Protein AF-A0A8L0DVA7-F1 (afdb_monomer_lite)

InterPro domains:
  IPR013822 Signal recognition particle SRP54, helical bundle [PF02881] (6-48)
  IPR022941 Signal recognition particle, SRP54 subunit [PTHR11564] (1-48)
  IPR036225 SRP/SRP receptor, N-terminal [SSF47364] (1-48)
  IPR042101 Signal recognition particle SRP54, N-terminal domain superfamily [G3DSA:1.20.120.140] (1-50)

Secondary structure (DSSP, 8-state):
-HHHHHHHHHHHHHHHHHH-S---HHHHHHHHHHHHHHHHHTT-------

Sequence (50 aa):
MVLADLGRKITSALRSLSNATIINEEVLNAMLKEVCAALLEADVNIKLHR

Organism: Oncorhynchus mykiss (NCBI:txid8022)

Radius of gyration: 11.9 Å; chains: 1; bounding box: 30×18×30 Å

Foldseek 3Di:
DLVVVLVVLLVVLVVVVVPPPDDDPVSVVVSVVVNVVSCVVVVVPPPPDD

Structure (mmCIF, N/CA/C/O backbone):
data_AF-A0A8L0DVA7-F1
#
_entry.id   AF-A0A8L0DVA7-F1
#
loop_
_atom_site.group_PDB
_atom_site.id
_atom_sit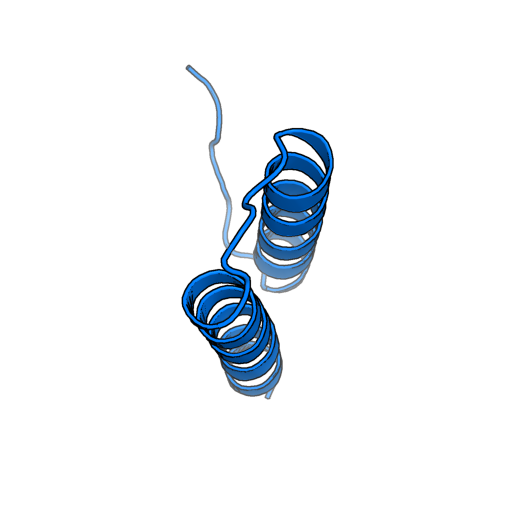e.type_symbol
_atom_site.label_atom_id
_atom_site.label_alt_id
_atom_site.label_comp_id
_atom_site.label_asym_id
_atom_site.label_entity_id
_atom_site.label_seq_id
_atom_site.pdbx_PDB_ins_code
_atom_site.Cartn_x
_atom_site.Cartn_y
_atom_site.Cartn_z
_atom_site.occupancy
_atom_site.B_iso_or_equiv
_atom_site.auth_seq_id
_atom_site.auth_comp_id
_atom_site.auth_asym_id
_atom_site.auth_atom_id
_atom_site.pdbx_PDB_model_num
ATOM 1 N N . MET A 1 1 ? 2.620 -6.656 -17.566 1.00 56.06 1 MET A N 1
ATOM 2 C CA . MET A 1 1 ? 3.027 -5.238 -17.448 1.00 56.06 1 MET A CA 1
ATOM 3 C C . MET A 1 1 ? 2.938 -4.861 -15.980 1.00 56.06 1 MET A C 1
ATOM 5 O O . MET A 1 1 ? 1.832 -4.740 -15.473 1.00 56.06 1 MET A O 1
ATOM 9 N N . VAL A 1 2 ? 4.079 -4.771 -15.295 1.00 62.75 2 VAL A N 1
ATOM 10 C CA . VAL A 1 2 ? 4.173 -4.644 -13.824 1.00 62.75 2 VAL A CA 1
ATOM 11 C C . VAL A 1 2 ? 3.365 -3.467 -13.255 1.00 62.75 2 VAL A C 1
ATOM 13 O O . VAL A 1 2 ? 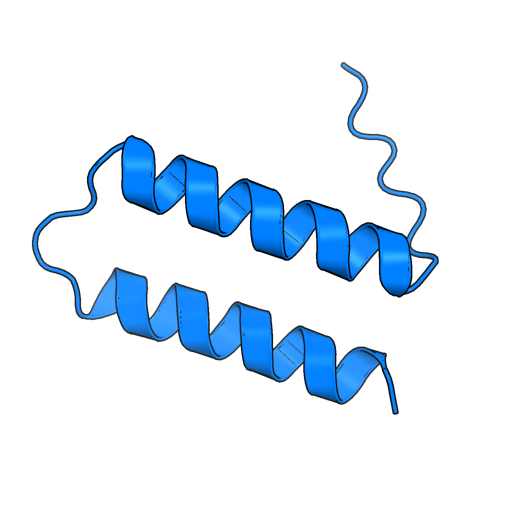2.706 -3.614 -12.234 1.00 62.75 2 VAL A O 1
ATOM 16 N N . LEU A 1 3 ? 3.276 -2.353 -13.991 1.00 66.31 3 LEU A N 1
ATOM 17 C CA . LEU A 1 3 ? 2.462 -1.189 -13.618 1.00 66.31 3 LEU A CA 1
ATOM 18 C C . LEU A 1 3 ? 0.950 -1.463 -13.579 1.00 66.31 3 LEU A C 1
ATOM 20 O O . LEU A 1 3 ? 0.241 -0.918 -12.738 1.00 66.31 3 LEU A O 1
ATOM 24 N N . ALA A 1 4 ? 0.438 -2.285 -14.498 1.00 75.50 4 ALA A N 1
ATOM 25 C CA . ALA A 1 4 ? -0.993 -2.583 -14.567 1.00 75.50 4 ALA A CA 1
ATOM 26 C C . ALA A 1 4 ? -1.425 -3.526 -13.437 1.00 75.50 4 ALA A C 1
ATOM 28 O O . ALA A 1 4 ? -2.532 -3.405 -12.914 1.00 75.50 4 ALA A O 1
ATOM 29 N N . ASP A 1 5 ? -0.537 -4.443 -13.051 1.00 76.19 5 ASP A N 1
ATOM 30 C CA . ASP A 1 5 ? -0.752 -5.349 -11.925 1.00 76.19 5 ASP A CA 1
ATOM 31 C C . ASP A 1 5 ? -0.701 -4.585 -10.594 1.00 76.19 5 ASP A C 1
ATOM 33 O O . ASP A 1 5 ? -1.590 -4.716 -9.750 1.00 76.19 5 ASP A O 1
ATOM 37 N N . LEU A 1 6 ? 0.261 -3.663 -10.478 1.00 74.56 6 LEU A N 1
ATOM 38 C CA . LEU A 1 6 ? 0.385 -2.748 -9.350 1.00 74.56 6 LEU A CA 1
ATOM 39 C C . LEU A 1 6 ? -0.851 -1.854 -9.185 1.00 74.56 6 LEU A C 1
ATOM 41 O O . LEU A 1 6 ? -1.443 -1.791 -8.107 1.00 74.56 6 LEU A O 1
ATOM 45 N N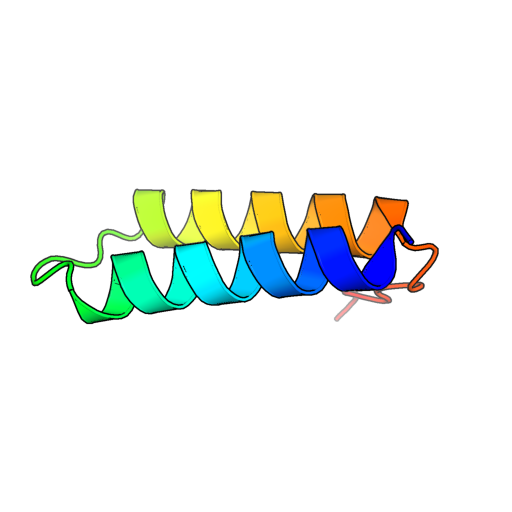 . GLY A 1 7 ? -1.288 -1.201 -10.266 1.00 77.31 7 GLY A N 1
ATOM 46 C CA . GLY A 1 7 ? -2.470 -0.339 -10.245 1.00 77.31 7 GLY A CA 1
ATOM 47 C C . GLY A 1 7 ? -3.738 -1.093 -9.832 1.00 77.31 7 GLY A C 1
ATOM 48 O O . GLY A 1 7 ? -4.570 -0.549 -9.101 1.00 77.31 7 GLY A O 1
ATOM 49 N N . ARG A 1 8 ? -3.868 -2.368 -10.226 1.00 82.62 8 ARG A N 1
ATOM 50 C CA . ARG A 1 8 ? -4.976 -3.236 -9.797 1.00 82.62 8 ARG A CA 1
ATOM 51 C C . ARG A 1 8 ? -4.902 -3.575 -8.312 1.00 82.62 8 ARG A C 1
ATOM 53 O O . ARG A 1 8 ? -5.932 -3.466 -7.648 1.00 82.62 8 ARG A O 1
ATOM 60 N N . LYS A 1 9 ? -3.723 -3.922 -7.783 1.00 76.25 9 LYS A N 1
ATOM 61 C CA . LYS A 1 9 ? -3.524 -4.180 -6.344 1.00 76.25 9 LYS A CA 1
ATOM 62 C C . LYS A 1 9 ? -3.900 -2.966 -5.490 1.00 76.25 9 LYS A C 1
ATOM 64 O O . LYS A 1 9 ? -4.721 -3.100 -4.585 1.00 76.25 9 LYS A O 1
ATOM 69 N N . ILE A 1 10 ? -3.395 -1.778 -5.835 1.00 78.62 10 ILE A N 1
ATOM 70 C CA . ILE A 1 10 ? -3.705 -0.526 -5.119 1.00 78.62 10 ILE A CA 1
ATOM 71 C C . ILE A 1 10 ? -5.205 -0.212 -5.187 1.00 78.62 10 ILE A C 1
ATOM 73 O O . ILE A 1 10 ? -5.838 0.054 -4.166 1.00 78.62 10 ILE A O 1
ATOM 77 N N . THR A 1 11 ? -5.796 -0.281 -6.383 1.00 81.69 11 THR A N 1
ATOM 78 C CA . THR A 1 11 ? -7.229 -0.004 -6.575 1.00 81.69 11 THR A CA 1
ATOM 79 C C . THR A 1 11 ? -8.097 -0.984 -5.791 1.00 81.69 11 THR A C 1
ATOM 81 O O . THR A 1 11 ? -9.088 -0.578 -5.190 1.00 81.69 11 THR A O 1
ATOM 84 N N . SER A 1 12 ? -7.726 -2.266 -5.759 1.00 80.88 12 SER A N 1
ATOM 85 C CA . SER A 1 12 ? -8.444 -3.287 -4.994 1.00 80.88 12 SER A CA 1
ATOM 86 C C . SER A 1 12 ? -8.359 -3.027 -3.491 1.00 80.88 12 SER A C 1
ATOM 88 O O . SER A 1 12 ? -9.380 -3.098 -2.811 1.00 80.88 12 SER A O 1
ATOM 90 N N . ALA A 1 13 ? -7.182 -2.660 -2.979 1.00 74.12 13 ALA A N 1
ATOM 91 C CA . ALA A 1 13 ? -6.991 -2.335 -1.569 1.00 74.12 13 ALA A CA 1
ATOM 92 C C . ALA A 1 13 ? -7.788 -1.087 -1.147 1.00 74.12 13 ALA A C 1
ATOM 94 O O . ALA A 1 13 ? -8.495 -1.125 -0.142 1.00 74.12 13 ALA A O 1
ATOM 95 N N . LEU A 1 14 ? -7.772 -0.018 -1.953 1.00 74.38 14 LEU A N 1
ATOM 96 C CA . LEU A 1 14 ? -8.579 1.191 -1.726 1.00 74.38 14 LEU A CA 1
ATOM 97 C C . LEU A 1 14 ? -10.084 0.909 -1.775 1.00 74.38 14 LEU A C 1
ATOM 99 O O . LEU A 1 14 ? -10.843 1.433 -0.964 1.00 74.38 14 LEU A O 1
ATOM 103 N N . ARG A 1 15 ? -10.529 0.061 -2.705 1.00 79.88 15 ARG A N 1
ATOM 104 C CA . ARG A 1 15 ? -11.941 -0.322 -2.827 1.00 79.88 15 ARG A CA 1
ATOM 105 C C . ARG A 1 15 ? -12.388 -1.195 -1.655 1.00 79.88 15 ARG A C 1
ATOM 107 O O . ARG A 1 15 ? -13.506 -1.038 -1.173 1.00 79.88 15 ARG A O 1
ATOM 114 N N . SER A 1 16 ? -11.501 -2.061 -1.165 1.00 70.00 16 SER A N 1
ATOM 115 C CA . SER A 1 16 ? -11.725 -2.850 0.048 1.00 70.00 16 SER A CA 1
ATOM 116 C C . SER A 1 16 ? -11.778 -1.960 1.293 1.00 70.00 16 SER A C 1
ATOM 118 O O . SER A 1 16 ? -12.617 -2.188 2.156 1.00 70.00 16 SER A O 1
ATOM 120 N N . LEU A 1 17 ? -10.956 -0.905 1.350 1.00 68.44 17 LEU A N 1
ATOM 121 C CA . LEU A 1 17 ? -10.969 0.095 2.421 1.00 68.44 17 LEU A CA 1
ATOM 122 C C . LEU A 1 17 ? -12.243 0.951 2.394 1.00 68.44 17 LEU A C 1
ATOM 124 O O . LEU A 1 17 ? -12.838 1.201 3.432 1.00 68.44 17 LEU A O 1
ATOM 128 N N . SER A 1 18 ? -12.701 1.347 1.202 1.00 69.38 18 SER A N 1
ATOM 129 C CA . SER A 1 18 ? -13.942 2.111 1.019 1.00 69.38 18 SER A CA 1
ATOM 130 C C . SER A 1 18 ? -15.196 1.324 1.411 1.00 69.38 18 SER A C 1
ATOM 132 O O . SER A 1 18 ? -16.196 1.936 1.777 1.00 69.38 18 SER A O 1
ATOM 134 N N . ASN A 1 19 ? -15.160 -0.008 1.314 1.00 70.19 19 ASN A N 1
ATOM 135 C CA . ASN A 1 19 ? -16.244 -0.885 1.763 1.00 70.19 19 ASN A CA 1
ATOM 136 C C . ASN A 1 19 ? -16.088 -1.331 3.226 1.00 70.19 19 ASN A C 1
ATOM 138 O O . ASN A 1 19 ? -17.063 -1.785 3.825 1.00 70.19 19 ASN A O 1
ATOM 142 N N . ALA A 1 20 ? -14.892 -1.225 3.811 1.00 65.25 20 ALA A N 1
ATOM 143 C CA . ALA A 1 20 ? -14.649 -1.566 5.204 1.00 65.25 20 ALA A CA 1
ATOM 144 C C . ALA A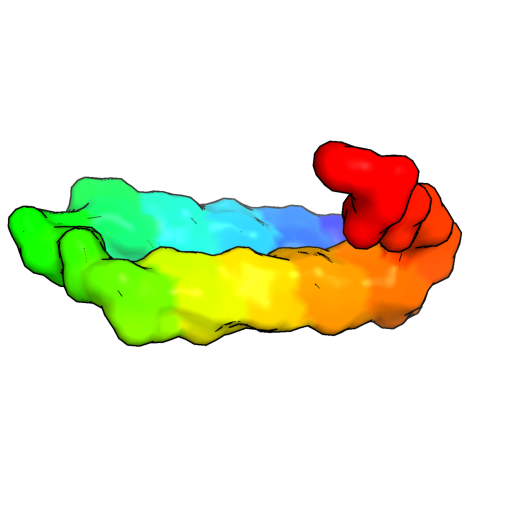 1 20 ? -15.125 -0.420 6.107 1.00 65.25 20 ALA A C 1
ATOM 146 O O . ALA A 1 20 ? -14.464 0.601 6.261 1.00 65.25 20 ALA A O 1
ATOM 147 N N . THR A 1 21 ? -16.283 -0.600 6.740 1.00 60.91 21 THR A N 1
ATOM 148 C CA . THR A 1 21 ? -16.879 0.361 7.688 1.00 60.91 21 THR A CA 1
ATOM 149 C C . THR A 1 21 ? -15.998 0.616 8.923 1.00 60.91 21 THR A C 1
ATOM 151 O O . THR A 1 21 ? -16.198 1.603 9.624 1.00 60.91 21 THR A O 1
ATOM 154 N N . ILE A 1 22 ? -15.010 -0.250 9.184 1.00 63.16 22 ILE A N 1
ATOM 155 C CA . ILE A 1 22 ? -14.010 -0.090 10.242 1.00 63.16 22 ILE A CA 1
ATOM 156 C C . ILE A 1 22 ? -12.616 -0.139 9.616 1.00 63.16 22 ILE A C 1
ATOM 158 O O . ILE A 1 22 ? -12.122 -1.198 9.227 1.00 63.16 22 ILE A O 1
ATOM 162 N N . ILE A 1 23 ? -11.988 1.029 9.520 1.00 67.56 23 ILE A N 1
ATOM 163 C CA . ILE A 1 23 ? -10.597 1.179 9.099 1.00 67.56 23 ILE A CA 1
ATOM 164 C C . ILE A 1 23 ? -9.748 1.157 10.372 1.00 67.56 23 ILE A C 1
ATOM 166 O O . ILE A 1 23 ? -9.640 2.163 11.067 1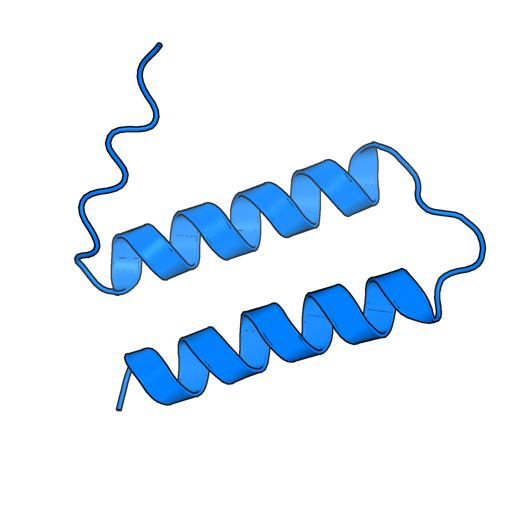.00 67.56 23 ILE A O 1
ATOM 170 N N . ASN A 1 24 ? -9.181 -0.003 10.702 1.00 71.00 24 ASN A N 1
ATOM 171 C CA . ASN A 1 24 ? -8.223 -0.124 11.803 1.00 71.00 24 ASN A CA 1
ATOM 172 C C . ASN A 1 24 ? -6.823 0.319 11.356 1.00 71.00 24 ASN A C 1
ATOM 174 O O . ASN A 1 24 ? -6.435 0.106 10.204 1.00 71.00 24 ASN A O 1
ATOM 178 N N . GLU A 1 25 ? -6.032 0.858 12.289 1.00 74.62 25 GLU A N 1
ATOM 179 C CA . GLU A 1 25 ? -4.635 1.248 12.036 1.00 74.62 25 GLU A CA 1
ATOM 180 C C . GLU A 1 25 ? -3.781 0.089 11.505 1.00 74.62 25 GLU A C 1
ATOM 182 O O . GLU A 1 25 ? -2.918 0.305 10.659 1.00 74.62 25 GLU A O 1
ATOM 187 N N . GLU A 1 26 ? -4.048 -1.148 11.930 1.00 77.88 26 GLU A N 1
ATOM 188 C CA . GLU A 1 26 ? -3.352 -2.340 11.429 1.00 77.88 26 GLU A CA 1
ATOM 189 C C . GLU A 1 26 ? -3.618 -2.593 9.940 1.00 77.88 26 GLU A C 1
ATOM 191 O O . GLU A 1 26 ? -2.687 -2.857 9.179 1.00 77.88 26 GLU A O 1
ATOM 196 N N . VAL A 1 27 ? -4.876 -2.460 9.504 1.00 74.38 27 VAL A N 1
ATOM 197 C CA . VAL A 1 27 ? -5.273 -2.643 8.097 1.00 74.38 27 VAL A CA 1
ATOM 198 C C . VAL A 1 27 ? -4.682 -1.529 7.238 1.00 74.38 27 VAL A C 1
ATOM 200 O O . VAL A 1 27 ? -4.198 -1.782 6.134 1.00 74.38 27 VAL A O 1
ATOM 203 N N . LEU A 1 28 ? -4.655 -0.303 7.765 1.00 76.25 28 LEU A N 1
ATOM 204 C CA . LEU A 1 28 ? -4.031 0.836 7.103 1.00 76.25 28 LEU A CA 1
ATOM 205 C C . LEU A 1 28 ? -2.515 0.636 6.940 1.00 76.25 28 LEU A C 1
ATOM 207 O O . LEU A 1 28 ? -1.983 0.851 5.852 1.00 76.25 28 LEU A O 1
ATOM 211 N N . ASN A 1 29 ? -1.825 0.179 7.990 1.00 81.31 29 ASN A N 1
ATOM 212 C CA . ASN A 1 29 ? -0.386 -0.102 7.955 1.00 81.31 29 ASN A CA 1
ATOM 213 C C . ASN A 1 29 ? -0.039 -1.253 7.006 1.00 81.31 29 ASN A C 1
ATOM 215 O O . ASN A 1 29 ? 0.952 -1.178 6.277 1.00 81.31 29 ASN A O 1
ATOM 219 N N . ALA A 1 30 ? -0.851 -2.312 6.999 1.00 81.44 30 ALA A N 1
ATOM 220 C CA . ALA A 1 30 ? -0.690 -3.428 6.075 1.00 81.44 30 ALA A CA 1
ATOM 221 C C . ALA A 1 30 ? -0.844 -2.963 4.619 1.00 81.44 30 ALA A C 1
ATOM 223 O O . ALA A 1 30 ? 0.012 -3.268 3.787 1.00 81.44 30 ALA A O 1
ATOM 224 N N . MET A 1 31 ? -1.862 -2.142 4.337 1.00 80.00 31 MET A N 1
ATOM 225 C CA . MET A 1 31 ? -2.084 -1.577 3.006 1.00 80.00 31 MET A CA 1
ATOM 226 C C . MET A 1 31 ? -0.922 -0.670 2.583 1.00 80.00 31 MET A C 1
ATOM 228 O O . MET A 1 31 ? -0.370 -0.847 1.501 1.00 80.00 31 MET A O 1
ATOM 232 N N . LEU A 1 32 ? -0.469 0.233 3.457 1.00 79.31 32 LEU A N 1
ATOM 233 C CA . LEU A 1 32 ? 0.699 1.085 3.207 1.00 79.31 32 LEU A CA 1
ATOM 234 C C . LEU A 1 32 ? 1.962 0.274 2.900 1.00 79.31 32 LEU A C 1
ATOM 236 O O . LEU A 1 32 ? 2.692 0.620 1.9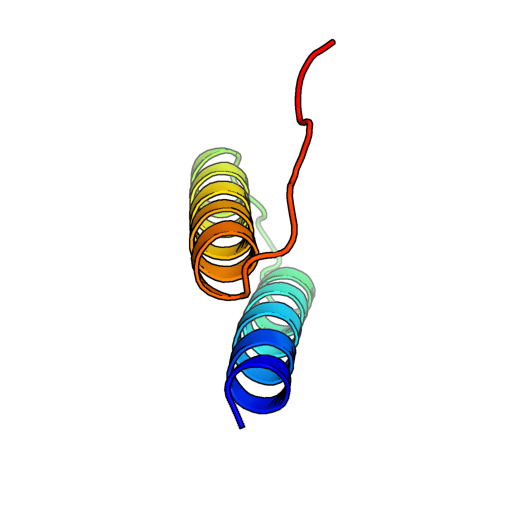72 1.00 79.31 32 LEU A O 1
ATOM 240 N N . LYS A 1 33 ? 2.216 -0.813 3.637 1.00 82.44 33 LYS A N 1
ATOM 241 C CA . LYS A 1 33 ? 3.356 -1.704 3.377 1.00 82.44 33 LYS A CA 1
ATOM 242 C C . LYS A 1 33 ? 3.251 -2.408 2.031 1.00 82.44 33 LYS A C 1
ATOM 244 O O . LYS A 1 33 ? 4.247 -2.441 1.314 1.00 82.44 33 LYS A O 1
ATOM 249 N N . GLU A 1 34 ? 2.082 -2.939 1.679 1.00 78.31 34 GLU A N 1
ATOM 250 C CA . GLU A 1 34 ? 1.877 -3.578 0.374 1.00 78.31 34 GLU A CA 1
ATOM 251 C C . GLU A 1 34 ? 2.067 -2.591 -0.777 1.00 78.31 34 GLU A C 1
ATOM 253 O O . GLU A 1 34 ? 2.757 -2.902 -1.747 1.00 78.31 34 GLU A O 1
ATOM 258 N N . VAL A 1 35 ? 1.519 -1.380 -0.657 1.00 78.19 35 VAL A N 1
ATOM 259 C CA . VAL A 1 35 ? 1.694 -0.333 -1.671 1.00 78.19 35 VAL A CA 1
ATOM 260 C C . VAL A 1 35 ? 3.158 0.096 -1.772 1.00 78.19 35 VAL A C 1
ATOM 262 O O . VAL A 1 35 ? 3.671 0.238 -2.878 1.00 78.19 35 VAL A O 1
ATOM 265 N N . CYS A 1 36 ? 3.852 0.257 -0.645 1.00 79.00 36 CYS A N 1
ATOM 266 C CA . CYS A 1 36 ? 5.259 0.654 -0.614 1.00 79.00 36 CYS A CA 1
ATOM 267 C C . CYS A 1 36 ? 6.174 -0.422 -1.218 1.00 79.00 36 CYS A C 1
ATOM 269 O O . CYS A 1 36 ? 7.022 -0.107 -2.049 1.00 79.00 36 CYS A O 1
ATOM 271 N N . ALA A 1 37 ? 5.961 -1.696 -0.874 1.00 79.62 37 ALA A N 1
ATOM 272 C CA . ALA A 1 37 ? 6.703 -2.814 -1.454 1.00 79.62 37 ALA A CA 1
ATOM 273 C C . ALA A 1 37 ? 6.493 -2.895 -2.970 1.00 79.62 37 ALA A C 1
ATOM 275 O O . ALA A 1 37 ? 7.448 -2.999 -3.732 1.00 79.62 37 ALA A O 1
ATOM 276 N N . ALA A 1 38 ? 5.247 -2.766 -3.411 1.00 76.19 38 ALA A N 1
ATOM 277 C CA . ALA A 1 38 ? 4.903 -2.934 -4.809 1.00 76.19 38 ALA A CA 1
ATOM 278 C C . ALA A 1 38 ? 5.320 -1.712 -5.670 1.00 76.19 38 ALA A C 1
ATOM 280 O O . ALA A 1 38 ? 5.644 -1.860 -6.848 1.00 76.19 38 ALA A O 1
ATOM 281 N N . LEU A 1 39 ? 5.399 -0.511 -5.083 1.00 76.38 39 LEU A N 1
ATOM 282 C CA . LEU A 1 39 ? 6.039 0.662 -5.695 1.00 76.38 39 LEU A CA 1
ATOM 283 C C . LEU A 1 39 ? 7.571 0.496 -5.808 1.00 76.38 39 LEU A C 1
ATOM 285 O O . LEU A 1 39 ? 8.139 0.881 -6.829 1.00 76.38 39 LEU A O 1
ATOM 289 N N . LEU A 1 40 ? 8.223 -0.119 -4.812 1.00 73.25 40 LEU A N 1
ATOM 290 C CA . LEU A 1 40 ? 9.647 -0.486 -4.858 1.00 73.25 40 LEU A CA 1
ATOM 291 C C . LEU A 1 40 ? 9.937 -1.519 -5.959 1.00 73.25 40 LEU A C 1
ATOM 293 O O . LEU A 1 40 ? 10.906 -1.366 -6.697 1.00 73.25 40 LEU A O 1
ATOM 297 N N . GLU A 1 41 ? 9.081 -2.535 -6.111 1.00 71.19 41 GLU A N 1
ATOM 298 C CA . GLU A 1 41 ? 9.185 -3.542 -7.183 1.00 71.19 41 GLU A CA 1
ATOM 299 C C . GLU A 1 41 ? 8.982 -2.951 -8.586 1.00 71.19 41 GLU A C 1
ATOM 301 O O . GLU A 1 41 ? 9.497 -3.482 -9.569 1.00 71.19 41 GLU A O 1
ATOM 306 N N . ALA A 1 42 ? 8.244 -1.846 -8.698 1.00 69.38 42 ALA A N 1
ATOM 307 C CA . ALA A 1 42 ? 8.044 -1.138 -9.958 1.00 69.38 42 ALA A CA 1
ATOM 308 C C . ALA A 1 42 ? 9.209 -0.199 -10.333 1.00 69.38 42 ALA A C 1
ATOM 310 O O . ALA A 1 42 ? 9.064 0.573 -11.281 1.00 69.38 42 ALA A O 1
ATOM 311 N N . ASP A 1 43 ? 10.333 -0.247 -9.604 1.00 66.81 43 ASP A N 1
ATOM 312 C CA . ASP A 1 43 ? 11.489 0.657 -9.745 1.00 66.81 43 ASP A CA 1
ATOM 313 C C . ASP A 1 43 ? 11.113 2.145 -9.570 1.00 66.81 43 ASP A C 1
ATOM 315 O O . ASP A 1 43 ? 11.851 3.067 -9.923 1.00 66.81 43 ASP A O 1
ATOM 319 N N . VAL A 1 44 ? 9.938 2.413 -8.989 1.00 63.50 44 VAL A N 1
ATOM 320 C CA . VAL A 1 44 ? 9.536 3.763 -8.616 1.00 63.50 44 VAL A CA 1
ATOM 321 C C . VAL A 1 44 ? 10.341 4.090 -7.371 1.00 63.50 44 VAL A C 1
ATOM 323 O O . VAL A 1 44 ? 10.043 3.605 -6.287 1.00 63.50 44 VAL A O 1
ATOM 326 N N . ASN A 1 45 ? 11.402 4.879 -7.526 1.00 52.19 45 ASN A N 1
ATOM 327 C CA . ASN A 1 45 ? 12.258 5.320 -6.428 1.00 52.19 45 ASN A CA 1
ATOM 328 C C . ASN A 1 45 ? 11.453 6.159 -5.414 1.00 52.19 45 ASN A C 1
ATOM 330 O O . ASN A 1 45 ? 11.434 7.393 -5.481 1.00 52.19 45 ASN A O 1
ATOM 334 N N . ILE A 1 46 ? 10.761 5.498 -4.483 1.00 58.06 46 ILE A N 1
ATOM 335 C CA . ILE A 1 46 ? 10.027 6.145 -3.399 1.00 58.06 46 ILE A CA 1
ATOM 336 C C . ILE A 1 46 ? 11.071 6.669 -2.415 1.00 58.06 46 ILE A C 1
ATOM 338 O O . ILE A 1 46 ? 11.502 5.981 -1.491 1.00 58.06 46 ILE A O 1
ATOM 342 N N . LYS A 1 47 ? 11.506 7.914 -2.603 1.00 58.25 47 LYS A N 1
ATOM 343 C CA . LYS A 1 47 ? 12.238 8.655 -1.571 1.00 58.25 47 LYS A CA 1
ATOM 344 C C . LYS A 1 47 ? 11.264 9.019 -0.451 1.00 58.25 47 LYS A C 1
ATOM 346 O O . LYS A 1 47 ? 10.909 10.182 -0.288 1.00 58.25 47 LYS A O 1
ATOM 351 N N . LEU A 1 48 ? 10.809 8.030 0.316 1.00 48.88 48 LEU A N 1
ATOM 352 C CA . LEU A 1 48 ? 10.044 8.259 1.538 1.00 48.88 48 LEU A CA 1
ATOM 353 C C . LEU A 1 48 ? 11.025 8.588 2.676 1.00 48.88 48 LEU A C 1
ATOM 355 O O . LEU A 1 48 ? 11.195 7.833 3.628 1.00 48.88 48 LEU A O 1
ATOM 359 N N . HIS A 1 49 ? 11.748 9.697 2.526 1.00 40.47 49 HIS A N 1
ATOM 360 C CA . HIS A 1 49 ? 12.597 10.236 3.578 1.00 40.47 49 HIS A CA 1
ATOM 361 C C . HIS A 1 49 ? 12.420 11.752 3.659 1.00 40.47 49 HIS A C 1
ATOM 363 O O . HIS A 1 49 ? 13.149 12.506 3.016 1.00 40.47 49 HIS A O 1
ATOM 369 N N . ARG A 1 50 ? 11.401 12.178 4.409 1.00 38.50 50 ARG A N 1
ATOM 370 C CA . ARG A 1 50 ? 11.514 13.028 5.603 1.00 38.50 50 ARG A CA 1
ATOM 371 C C . ARG A 1 50 ? 10.165 13.101 6.310 1.00 38.50 50 ARG A C 1
ATOM 373 O O . ARG A 1 50 ? 9.147 13.154 5.589 1.00 38.50 50 ARG A O 1
#

pLDDT: mean 70.78, std 10.3, range [38.5, 82.62]